Protein AF-A0A453P9S0-F1 (afdb_monomer_lite)

Foldseek 3Di:
DPQWPADPVGQPQHTDPRRNPCVVVVVCVVVVVVCCCVVVQWDKDFPDAFDFDPPPHTDRPVDGDIDIDGHD

Radius of gyration: 16.57 Å; chains: 1; bounding box: 37×26×38 Å

Sequence (72 aa):
MEITGGTKHFMAFGGGLRFCVGTDLSKVLMATFIHCLKFRHFRWKTVKGGNIMRTPGLSFPDGFHIQLFPKN

Organism: Aegilops tauschii subsp. strangulata (NCBI:txid200361)

Structure (mmCIF, N/CA/C/O backbone):
data_AF-A0A453P9S0-F1
#
_entry.id   AF-A0A453P9S0-F1
#
loop_
_atom_site.group_PDB
_atom_site.id
_atom_site.type_symbol
_atom_site.label_atom_id
_atom_site.label_alt_id
_atom_site.label_comp_id
_atom_site.label_asym_id
_atom_site.label_entity_id
_atom_site.label_seq_id
_atom_site.pdbx_PDB_ins_code
_atom_site.Cartn_x
_atom_site.Cartn_y
_atom_site.Cartn_z
_atom_site.occupancy
_atom_site.B_iso_or_equiv
_atom_site.auth_seq_id
_atom_site.auth_comp_id
_atom_site.auth_asym_id
_atom_site.auth_atom_id
_atom_site.pdbx_PDB_model_num
ATOM 1 N N . MET A 1 1 ? 23.501 7.996 -4.473 1.00 42.62 1 MET A N 1
ATOM 2 C CA . MET A 1 1 ? 22.119 7.868 -4.975 1.00 42.62 1 MET A CA 1
ATOM 3 C C . MET A 1 1 ? 21.966 6.431 -5.421 1.00 42.62 1 MET A C 1
ATOM 5 O O . MET A 1 1 ? 22.671 6.043 -6.343 1.00 42.62 1 MET A O 1
ATOM 9 N N . GLU A 1 2 ? 21.198 5.605 -4.705 1.00 50.56 2 GLU A N 1
ATOM 10 C CA . GLU A 1 2 ? 20.946 4.239 -5.176 1.00 50.56 2 GLU A CA 1
ATOM 11 C C . GLU A 1 2 ? 20.249 4.346 -6.534 1.00 50.56 2 GLU A C 1
ATOM 13 O O . GLU A 1 2 ? 19.146 4.872 -6.642 1.00 50.56 2 GLU A O 1
ATOM 18 N N . ILE A 1 3 ? 20.947 3.927 -7.590 1.00 54.91 3 ILE A N 1
ATOM 19 C CA . ILE A 1 3 ? 20.508 4.050 -8.992 1.00 54.91 3 ILE A CA 1
ATOM 20 C C . ILE A 1 3 ? 19.321 3.098 -9.266 1.00 54.91 3 ILE A C 1
ATOM 22 O O . ILE A 1 3 ? 18.663 3.145 -10.302 1.00 54.91 3 ILE A O 1
ATOM 26 N N . THR A 1 4 ? 19.003 2.239 -8.301 1.00 54.88 4 THR A N 1
ATOM 27 C CA . THR A 1 4 ? 17.936 1.251 -8.336 1.00 54.88 4 THR A CA 1
ATOM 28 C C . THR A 1 4 ? 17.045 1.487 -7.123 1.00 54.88 4 THR A C 1
ATOM 30 O O . THR A 1 4 ? 17.473 1.226 -6.008 1.00 54.88 4 THR A O 1
ATOM 33 N N . GLY A 1 5 ? 15.815 1.974 -7.303 1.00 61.09 5 GLY A N 1
ATOM 34 C CA . GLY A 1 5 ? 14.883 2.309 -6.209 1.00 61.09 5 GLY A CA 1
ATOM 35 C C . GLY A 1 5 ? 14.435 1.156 -5.283 1.00 61.09 5 GLY A C 1
ATOM 36 O O . GLY A 1 5 ? 13.442 1.305 -4.574 1.00 61.09 5 GLY A O 1
ATOM 37 N N . GLY A 1 6 ? 15.125 0.011 -5.268 1.00 61.62 6 GLY A N 1
ATOM 38 C CA . GLY A 1 6 ? 14.839 -1.147 -4.420 1.00 61.62 6 GLY A CA 1
ATOM 39 C C . GLY A 1 6 ? 16.118 -1.826 -3.920 1.00 61.62 6 GLY A C 1
ATOM 40 O O . GLY A 1 6 ? 17.158 -1.773 -4.577 1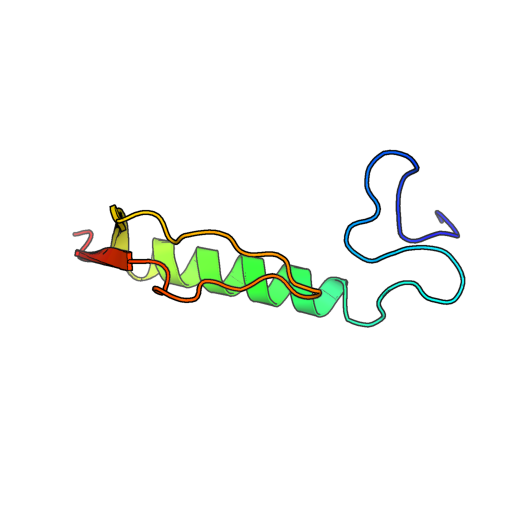.00 61.62 6 GLY A O 1
ATOM 41 N N . THR A 1 7 ? 16.029 -2.491 -2.765 1.00 72.19 7 THR A N 1
ATOM 42 C CA . THR A 1 7 ? 17.133 -3.285 -2.203 1.00 72.19 7 THR A CA 1
ATOM 43 C C . THR A 1 7 ? 17.019 -4.737 -2.668 1.00 72.19 7 THR A C 1
ATOM 45 O O . THR A 1 7 ? 15.927 -5.212 -2.983 1.00 72.19 7 THR A O 1
ATOM 48 N N . LYS A 1 8 ? 18.124 -5.500 -2.655 1.00 76.62 8 LYS A N 1
ATOM 49 C CA . LYS A 1 8 ? 18.108 -6.933 -3.032 1.00 76.62 8 LYS A CA 1
ATOM 50 C C . LYS A 1 8 ? 17.141 -7.777 -2.188 1.00 76.62 8 LYS A C 1
ATOM 52 O O . LYS A 1 8 ? 16.709 -8.835 -2.630 1.00 76.62 8 LYS A O 1
ATOM 57 N N . HIS A 1 9 ? 16.802 -7.303 -0.990 1.00 82.12 9 HIS A N 1
ATOM 58 C CA . HIS A 1 9 ? 15.923 -7.992 -0.048 1.00 82.12 9 HIS A CA 1
ATOM 59 C C . HIS A 1 9 ? 14.482 -7.464 -0.063 1.00 82.12 9 HIS A C 1
ATOM 61 O O . HIS A 1 9 ? 13.599 -8.104 0.504 1.00 82.12 9 HIS A O 1
ATOM 67 N N . PHE A 1 10 ? 14.215 -6.323 -0.710 1.00 84.19 10 PHE A N 1
ATOM 68 C CA . PHE A 1 10 ? 12.886 -5.723 -0.754 1.00 84.19 10 PHE A CA 1
ATOM 69 C C . PHE A 1 10 ? 12.629 -5.002 -2.085 1.00 84.19 10 PHE A C 1
ATOM 71 O O . PHE A 1 10 ? 13.123 -3.902 -2.329 1.00 84.19 10 PHE A O 1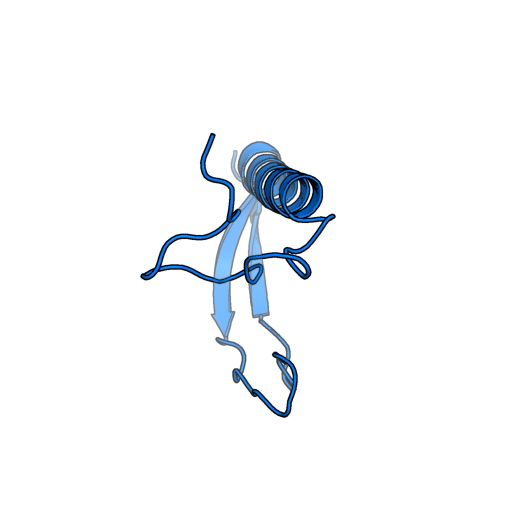
ATOM 78 N N . MET A 1 11 ? 11.796 -5.624 -2.927 1.00 88.31 11 MET A N 1
ATOM 79 C CA . MET A 1 11 ? 11.470 -5.169 -4.288 1.00 88.31 11 MET A CA 1
ATOM 80 C C . MET A 1 11 ? 9.957 -4.994 -4.499 1.00 88.31 11 MET A C 1
ATOM 82 O O . MET A 1 11 ? 9.425 -5.325 -5.556 1.00 88.31 11 MET A O 1
ATOM 86 N N . ALA A 1 12 ? 9.235 -4.477 -3.498 1.00 87.94 12 ALA A N 1
ATOM 87 C CA . ALA A 1 12 ? 7.773 -4.323 -3.561 1.00 87.94 12 ALA A CA 1
ATOM 88 C C . ALA A 1 12 ? 7.283 -3.430 -4.720 1.00 87.94 12 ALA A C 1
ATOM 90 O O . ALA A 1 12 ? 6.167 -3.605 -5.200 1.00 87.94 12 ALA A O 1
ATOM 91 N N . PHE A 1 13 ? 8.127 -2.505 -5.183 1.00 90.56 13 PHE A N 1
ATOM 92 C CA . PHE A 1 13 ? 7.854 -1.580 -6.288 1.00 90.56 13 PHE A CA 1
ATOM 93 C C . PHE A 1 13 ? 8.730 -1.850 -7.527 1.00 90.56 13 PHE A C 1
ATOM 95 O O . PHE A 1 13 ? 8.821 -1.013 -8.427 1.00 90.56 13 PHE A O 1
ATOM 102 N N . GLY A 1 14 ? 9.387 -3.014 -7.576 1.00 89.06 14 GLY A N 1
ATOM 103 C CA . GLY A 1 14 ? 10.346 -3.373 -8.620 1.00 89.06 14 GLY A CA 1
ATOM 104 C C . GLY A 1 14 ? 11.717 -2.711 -8.441 1.00 89.06 14 GLY A C 1
ATOM 105 O O . GLY A 1 14 ? 12.118 -2.367 -7.329 1.00 89.06 14 GLY A O 1
ATOM 106 N N . GLY A 1 15 ? 12.446 -2.548 -9.546 1.00 88.19 15 GLY A N 1
ATOM 107 C CA . GLY A 1 15 ? 13.792 -1.971 -9.576 1.00 88.19 15 GLY A CA 1
ATOM 108 C C . GLY A 1 15 ? 14.276 -1.683 -11.001 1.00 88.19 15 GLY A C 1
ATOM 109 O O . GLY A 1 15 ? 13.669 -2.119 -11.981 1.00 88.19 15 GLY A O 1
ATOM 110 N N . GLY A 1 16 ? 15.374 -0.931 -11.119 1.00 86.31 16 GLY A N 1
ATOM 111 C CA . GLY A 1 16 ? 15.961 -0.543 -12.408 1.00 86.31 16 GLY A CA 1
ATOM 112 C C . GLY A 1 16 ? 15.051 0.368 -13.242 1.00 86.31 16 GLY A C 1
ATOM 113 O O . GLY A 1 16 ? 14.309 1.183 -12.701 1.00 86.31 16 GLY A O 1
ATOM 114 N N . LEU A 1 17 ? 15.084 0.207 -14.570 1.00 88.00 17 LEU A N 1
ATOM 115 C CA . LEU A 1 17 ? 14.351 1.056 -15.528 1.00 88.00 17 LEU A CA 1
ATOM 116 C C . LEU A 1 17 ? 12.821 0.980 -15.407 1.00 88.00 17 LEU A C 1
ATOM 118 O O . LEU A 1 17 ? 12.125 1.858 -15.905 1.00 88.00 17 LEU A O 1
ATOM 122 N N . ARG A 1 18 ? 12.290 -0.074 -14.774 1.00 88.50 18 ARG A N 1
ATOM 123 C CA . ARG A 1 18 ? 10.847 -0.269 -14.549 1.00 88.50 18 ARG A CA 1
ATOM 124 C C . ARG A 1 18 ? 10.456 -0.116 -13.082 1.00 88.50 18 ARG A C 1
ATOM 126 O O . ARG A 1 18 ? 9.466 -0.697 -12.642 1.00 88.50 18 ARG A O 1
ATOM 133 N N . PHE A 1 19 ? 11.237 0.637 -12.313 1.00 88.94 19 PHE A N 1
ATOM 134 C CA . PHE A 1 19 ? 10.841 1.008 -10.964 1.00 88.94 19 PHE A CA 1
ATOM 135 C C . PHE A 1 19 ? 9.519 1.785 -10.987 1.00 88.94 19 PHE A C 1
ATOM 137 O O . PHE A 1 19 ? 9.311 2.641 -11.849 1.00 88.94 19 PHE A O 1
ATOM 144 N N . CYS A 1 20 ? 8.612 1.480 -10.057 1.00 91.12 20 CYS A N 1
ATOM 145 C CA . CYS A 1 20 ? 7.303 2.120 -10.030 1.00 91.12 20 CYS A CA 1
ATOM 146 C C . CYS A 1 20 ? 7.445 3.634 -9.818 1.00 91.12 20 CYS A C 1
ATOM 148 O O . CYS A 1 20 ? 7.810 4.095 -8.735 1.00 91.12 20 CYS A O 1
ATOM 150 N N . VAL A 1 21 ? 7.082 4.410 -10.841 1.00 93.94 21 VAL A N 1
ATOM 151 C CA . VAL A 1 21 ? 7.082 5.883 -10.803 1.00 93.94 21 VAL A CA 1
ATOM 152 C C . VAL A 1 21 ? 6.129 6.409 -9.719 1.00 93.94 21 VAL A C 1
ATOM 154 O O . VAL A 1 21 ? 6.367 7.451 -9.122 1.00 93.94 21 VAL A O 1
ATOM 157 N N . GLY A 1 22 ? 5.080 5.646 -9.396 1.00 94.19 22 GLY A N 1
ATOM 158 C CA . GLY A 1 22 ? 4.109 5.969 -8.349 1.00 94.19 22 GLY A CA 1
ATOM 159 C C . GLY A 1 22 ? 4.523 5.573 -6.928 1.00 94.19 22 GLY A C 1
ATOM 160 O O . GLY A 1 22 ? 3.666 5.577 -6.044 1.00 94.19 22 GLY A O 1
ATOM 161 N N . THR A 1 23 ? 5.781 5.193 -6.678 1.00 93.00 23 THR A N 1
ATOM 162 C CA . THR A 1 23 ? 6.211 4.692 -5.359 1.00 93.00 23 THR A CA 1
ATOM 163 C C . THR A 1 23 ? 5.988 5.711 -4.244 1.00 93.00 23 THR A C 1
ATOM 165 O O . THR A 1 23 ? 5.411 5.371 -3.209 1.00 93.00 23 THR A O 1
ATOM 168 N N . ASP A 1 24 ? 6.408 6.959 -4.439 1.00 93.12 24 ASP A N 1
ATOM 169 C CA . ASP A 1 24 ? 6.314 7.973 -3.384 1.00 93.12 24 ASP A CA 1
ATOM 170 C C . ASP A 1 24 ? 4.865 8.389 -3.131 1.00 93.12 24 ASP A C 1
ATOM 172 O O . ASP A 1 24 ? 4.437 8.467 -1.978 1.00 93.12 24 ASP A O 1
ATOM 176 N N . LEU A 1 25 ? 4.068 8.512 -4.198 1.00 95.81 25 LEU A N 1
ATOM 177 C CA . LEU A 1 25 ? 2.627 8.721 -4.083 1.00 95.81 25 LEU A CA 1
ATOM 178 C C . LEU A 1 25 ? 1.956 7.578 -3.310 1.00 95.81 25 LEU A C 1
ATOM 180 O O . LEU A 1 25 ? 1.175 7.830 -2.398 1.00 95.81 25 LEU A O 1
ATOM 184 N N . SER A 1 26 ? 2.290 6.324 -3.629 1.00 94.94 26 SER A N 1
ATOM 185 C CA . SER A 1 26 ? 1.720 5.149 -2.959 1.00 94.94 26 SER A CA 1
ATOM 186 C C . SER A 1 26 ? 2.054 5.137 -1.467 1.00 94.94 26 SER A C 1
ATOM 188 O O . SER A 1 26 ? 1.178 4.886 -0.639 1.00 94.94 26 SER A O 1
ATOM 190 N N . LYS A 1 27 ? 3.306 5.451 -1.101 1.00 93.75 27 LYS A N 1
ATOM 191 C CA . LYS A 1 27 ? 3.736 5.557 0.303 1.00 93.75 27 LYS A CA 1
ATOM 192 C C . LYS A 1 27 ? 2.952 6.634 1.052 1.00 93.75 27 LYS A C 1
ATOM 194 O O . LYS A 1 27 ? 2.436 6.355 2.133 1.00 93.75 27 LYS A O 1
ATOM 199 N N . VAL A 1 28 ? 2.828 7.833 0.479 1.00 96.38 28 VAL A N 1
ATOM 200 C CA . VAL A 1 28 ? 2.092 8.946 1.102 1.00 96.38 28 VAL A CA 1
ATOM 201 C C . VAL A 1 28 ? 0.600 8.640 1.197 1.00 96.38 28 VAL A C 1
ATOM 203 O O . VAL A 1 28 ? -0.002 8.918 2.233 1.00 96.38 28 VAL A O 1
ATOM 206 N N . LEU A 1 29 ? 0.008 8.017 0.175 1.00 96.75 29 LEU A N 1
ATOM 207 C CA . LEU A 1 29 ? -1.400 7.624 0.181 1.00 96.75 29 LEU A CA 1
ATOM 208 C C . LEU A 1 29 ? -1.685 6.615 1.299 1.00 96.75 29 LEU A C 1
ATOM 210 O O . LEU A 1 29 ? -2.606 6.817 2.089 1.00 96.75 29 LEU A O 1
ATOM 214 N N . MET A 1 30 ? -0.862 5.568 1.419 1.00 95.00 30 MET A N 1
ATOM 215 C CA . MET A 1 30 ? -0.988 4.576 2.492 1.00 95.00 30 MET A CA 1
ATOM 216 C C . MET A 1 30 ? -0.771 5.199 3.878 1.00 95.00 30 MET A C 1
ATOM 218 O O . MET A 1 30 ? -1.562 4.958 4.791 1.00 95.00 30 MET A O 1
ATOM 222 N N . ALA A 1 31 ? 0.268 6.024 4.040 1.00 94.69 31 ALA A N 1
ATOM 223 C CA . ALA A 1 31 ? 0.571 6.684 5.308 1.00 94.69 31 ALA A CA 1
ATOM 224 C C . ALA A 1 31 ? -0.553 7.637 5.736 1.00 94.69 31 ALA A C 1
ATOM 226 O O . ALA A 1 31 ? -0.994 7.586 6.883 1.00 94.69 31 ALA A O 1
ATOM 227 N N . THR A 1 32 ? -1.060 8.449 4.807 1.00 94.19 32 THR A N 1
ATOM 228 C CA . THR A 1 32 ? -2.174 9.375 5.046 1.00 94.19 32 THR A CA 1
ATOM 229 C C . THR A 1 32 ? -3.451 8.622 5.391 1.00 94.19 32 THR A C 1
ATOM 231 O O . THR A 1 32 ? -4.104 8.958 6.374 1.00 94.19 32 THR A O 1
ATOM 234 N N . PHE A 1 33 ? -3.784 7.559 4.653 1.00 91.50 33 PHE A N 1
ATOM 235 C CA . PHE A 1 33 ? -4.956 6.736 4.949 1.00 91.50 33 PHE A CA 1
ATOM 236 C C . PHE A 1 33 ? -4.904 6.170 6.374 1.00 91.50 33 PHE A C 1
ATOM 238 O O . PHE A 1 33 ? -5.856 6.324 7.138 1.00 91.50 33 PHE A O 1
ATOM 245 N N . ILE A 1 34 ? -3.770 5.578 6.768 1.00 89.62 34 ILE A N 1
ATOM 246 C CA . ILE A 1 34 ? -3.582 5.023 8.116 1.00 89.62 34 ILE A CA 1
ATOM 247 C C . ILE A 1 34 ? -3.592 6.130 9.176 1.00 89.62 34 ILE A C 1
ATOM 249 O O . ILE A 1 34 ? -4.179 5.948 10.247 1.00 89.62 34 ILE A O 1
ATOM 253 N N . HIS A 1 35 ? -2.953 7.268 8.897 1.00 89.69 35 HIS A N 1
ATOM 254 C CA . HIS A 1 35 ? -2.93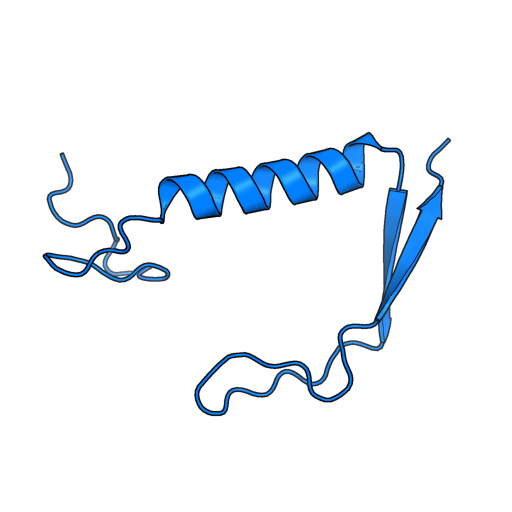1 8.417 9.795 1.00 89.69 35 HIS A CA 1
ATOM 255 C C . HIS A 1 35 ? -4.349 8.924 10.051 1.00 89.69 35 HIS A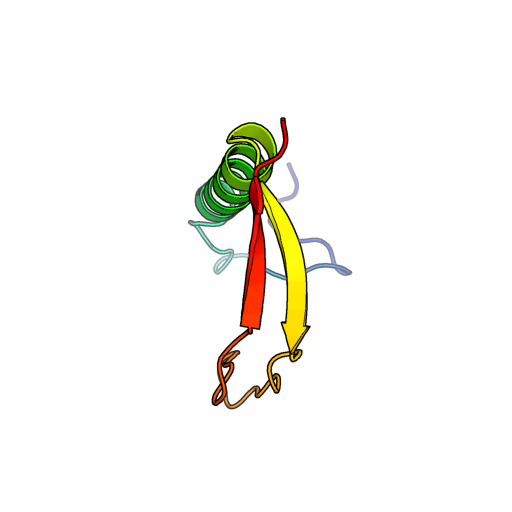 C 1
ATOM 257 O O . HIS A 1 35 ? -4.764 8.982 11.203 1.00 89.69 35 HIS A O 1
ATOM 263 N N . CYS A 1 36 ? -5.129 9.189 9.004 1.00 88.25 36 CYS A N 1
ATOM 264 C CA . CYS A 1 36 ? -6.517 9.617 9.128 1.00 88.25 36 CYS A CA 1
ATOM 265 C C . CYS A 1 36 ? -7.381 8.563 9.825 1.00 88.25 36 CYS A C 1
ATOM 267 O O . CYS A 1 36 ? -8.179 8.918 10.687 1.00 88.25 36 CYS A O 1
ATOM 269 N N . LEU A 1 37 ? -7.200 7.276 9.517 1.00 85.31 37 LEU A N 1
ATOM 270 C CA . LEU A 1 37 ? -7.955 6.196 10.154 1.00 85.31 37 LEU A CA 1
ATOM 271 C C . LEU A 1 37 ? -7.710 6.146 11.673 1.00 85.31 37 LEU A C 1
ATOM 273 O O . LEU A 1 37 ? -8.652 5.974 12.442 1.00 85.31 37 LEU A O 1
ATOM 277 N N . LYS A 1 38 ? -6.465 6.355 12.120 1.00 78.19 38 LYS A N 1
ATOM 278 C CA . LYS A 1 38 ? -6.117 6.407 13.552 1.00 78.19 38 LYS A CA 1
ATOM 279 C C . LYS A 1 38 ? -6.459 7.739 14.225 1.00 78.19 38 LYS A C 1
ATOM 281 O O . LYS A 1 38 ? -6.820 7.738 15.404 1.00 78.19 38 LYS A O 1
ATOM 286 N N . PHE A 1 39 ? -6.276 8.855 13.521 1.00 70.62 39 PHE A N 1
ATOM 287 C CA . PHE A 1 39 ? -6.409 10.211 14.060 1.00 70.62 39 PHE A CA 1
ATOM 288 C C . PHE A 1 39 ? -7.864 10.659 14.124 1.00 70.62 39 PHE A C 1
ATOM 290 O O . PHE A 1 39 ? -8.262 11.307 15.082 1.00 70.62 39 PHE A O 1
ATOM 297 N N . ARG A 1 40 ? -8.704 10.219 13.182 1.00 63.31 40 ARG A N 1
ATOM 298 C CA . ARG A 1 40 ? -10.154 10.460 13.191 1.00 63.31 40 ARG A CA 1
ATOM 299 C C . ARG A 1 40 ? -10.886 9.606 14.227 1.00 63.31 40 ARG A C 1
ATOM 301 O O . ARG A 1 40 ? -12.069 9.341 14.084 1.00 63.31 40 ARG A O 1
ATOM 308 N N . HIS A 1 41 ? -10.174 9.187 15.267 1.00 62.16 41 HIS A N 1
ATOM 309 C CA . HIS A 1 41 ? -10.748 8.515 16.405 1.00 62.16 41 HIS A CA 1
ATOM 310 C C . HIS A 1 41 ? -11.439 7.191 16.053 1.00 62.16 41 HIS A C 1
ATOM 312 O O . HIS A 1 41 ? -12.502 6.900 16.572 1.00 62.16 41 HIS A O 1
ATOM 318 N N . PHE A 1 42 ? -10.853 6.352 15.198 1.00 69.75 42 PHE A N 1
ATOM 319 C CA . PHE A 1 42 ? -11.381 5.004 14.994 1.00 69.75 42 PHE A CA 1
ATOM 320 C C . PHE A 1 42 ? -10.366 3.947 15.433 1.00 69.75 42 PHE A C 1
ATOM 322 O O . PHE A 1 42 ? -9.265 3.839 14.892 1.00 69.75 42 PHE A O 1
ATOM 329 N N . ARG A 1 43 ? -10.719 3.146 16.444 1.00 77.50 43 ARG A N 1
ATOM 330 C CA . ARG A 1 43 ? -10.050 1.860 16.691 1.00 77.50 43 ARG A CA 1
ATOM 331 C C . ARG A 1 43 ? -10.666 0.854 15.731 1.00 77.50 43 ARG A C 1
ATOM 333 O O . ARG A 1 43 ? -11.883 0.765 15.663 1.00 77.50 43 ARG A O 1
ATOM 340 N N . TRP A 1 44 ? -9.860 0.082 15.013 1.00 83.88 44 TRP A N 1
ATOM 341 C CA . TRP A 1 44 ? -10.379 -1.021 14.206 1.00 83.88 44 TRP A CA 1
ATOM 342 C C . TRP A 1 44 ? -10.029 -2.369 14.830 1.00 83.88 44 TRP A C 1
ATOM 344 O O . TRP A 1 44 ? -8.966 -2.532 15.433 1.00 83.88 44 TRP A O 1
ATOM 354 N N . LYS A 1 45 ? -10.919 -3.347 14.664 1.00 85.88 45 LYS A N 1
ATOM 355 C CA . LYS A 1 45 ? -10.667 -4.759 14.966 1.00 85.88 45 LYS A CA 1
ATOM 356 C C . LYS A 1 45 ? -10.985 -5.583 13.727 1.00 85.88 45 LYS A C 1
ATOM 358 O O . LYS A 1 45 ? -12.002 -5.364 13.073 1.00 85.88 45 LYS A O 1
ATOM 363 N N . THR A 1 46 ? -10.120 -6.534 13.408 1.00 86.06 46 THR A N 1
ATOM 364 C CA . THR A 1 46 ? -10.383 -7.530 12.367 1.00 86.06 46 THR A CA 1
ATOM 365 C C . THR A 1 46 ? -11.424 -8.515 12.891 1.00 86.06 46 THR A C 1
ATOM 367 O O . THR A 1 46 ? -11.178 -9.180 13.898 1.00 86.06 46 THR A O 1
ATOM 370 N N . VAL A 1 47 ? -12.592 -8.576 12.248 1.00 83.81 47 VAL A N 1
ATOM 371 C CA . VAL A 1 47 ? -13.703 -9.453 12.664 1.00 83.81 47 VAL A CA 1
ATOM 372 C C . VAL A 1 47 ? -13.569 -10.815 12.003 1.00 83.81 47 VAL A C 1
ATOM 374 O O . VAL A 1 47 ? -13.586 -11.844 12.670 1.00 83.81 47 VAL A O 1
ATOM 377 N N . LYS A 1 48 ? -13.398 -10.803 10.682 1.00 78.50 48 LYS A N 1
ATOM 378 C CA . LYS A 1 48 ? -13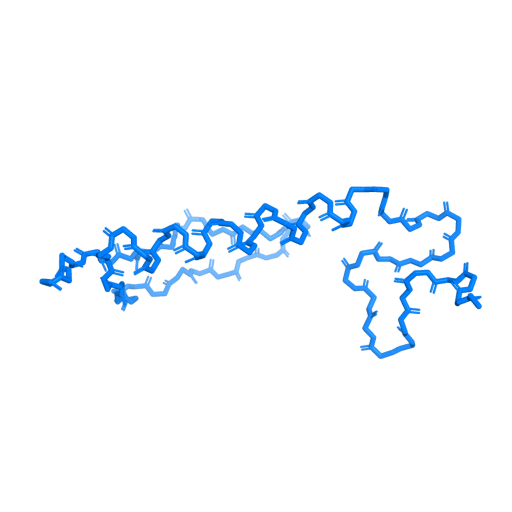.193 -11.989 9.862 1.00 78.50 48 LYS A CA 1
ATOM 379 C C . LYS A 1 48 ? -12.051 -11.672 8.912 1.00 78.50 48 LYS A C 1
ATOM 381 O O . LYS A 1 48 ? -12.138 -10.722 8.131 1.00 78.50 48 LYS A O 1
ATOM 386 N N . GLY A 1 49 ? -10.962 -12.429 9.030 1.00 71.56 49 GLY A N 1
ATOM 387 C CA . GLY A 1 49 ? -9.877 -12.358 8.058 1.00 71.56 49 GLY A CA 1
ATOM 388 C C . GLY A 1 49 ? -10.436 -12.600 6.658 1.00 71.56 49 GLY A C 1
ATOM 389 O O . GLY A 1 49 ? -11.337 -13.419 6.483 1.00 71.56 49 GLY A O 1
ATOM 390 N N . GLY A 1 50 ? -9.945 -11.850 5.677 1.00 79.81 50 GLY A N 1
ATOM 391 C CA . GLY A 1 50 ? -10.276 -12.117 4.283 1.00 79.81 50 GLY A CA 1
ATOM 392 C C . GLY A 1 50 ? -9.478 -13.315 3.783 1.00 79.81 50 GLY A C 1
ATOM 393 O O . GLY A 1 50 ? -8.305 -13.457 4.133 1.00 79.81 50 GLY A O 1
ATOM 394 N N . ASN A 1 51 ? -10.099 -14.168 2.969 1.00 82.81 51 ASN A N 1
ATOM 395 C CA . ASN A 1 51 ? -9.358 -15.185 2.235 1.00 82.81 51 ASN A CA 1
ATOM 396 C C . ASN A 1 51 ? -8.439 -14.465 1.239 1.00 82.81 51 ASN A C 1
ATOM 398 O O . ASN A 1 51 ? -8.924 -13.752 0.365 1.00 82.81 51 ASN A O 1
ATOM 402 N N . ILE A 1 52 ? -7.123 -14.566 1.419 1.00 86.88 52 ILE A N 1
ATOM 403 C CA . ILE A 1 52 ? -6.161 -13.902 0.539 1.00 86.88 52 ILE A CA 1
ATOM 404 C C . ILE A 1 52 ? -5.941 -14.805 -0.666 1.00 86.88 52 ILE A C 1
ATOM 406 O O . ILE A 1 52 ? -5.259 -15.824 -0.567 1.00 86.88 52 ILE A O 1
ATOM 410 N N . MET A 1 53 ? -6.473 -14.404 -1.816 1.00 88.81 53 MET A N 1
ATOM 411 C CA . MET A 1 53 ? -6.264 -15.113 -3.072 1.00 88.81 53 MET A CA 1
ATOM 412 C C . MET A 1 53 ? -5.320 -14.314 -3.973 1.00 88.81 53 MET A C 1
ATOM 414 O O . MET A 1 53 ? -5.439 -13.093 -4.096 1.00 88.81 53 MET A O 1
ATOM 418 N N . ARG A 1 54 ? -4.362 -14.998 -4.607 1.00 83.31 54 ARG A N 1
ATOM 419 C CA . ARG A 1 54 ? -3.392 -14.391 -5.529 1.00 83.31 54 ARG A CA 1
ATOM 420 C C . ARG A 1 54 ? -3.478 -15.071 -6.888 1.00 83.31 54 ARG A C 1
ATOM 422 O O . ARG A 1 54 ? -2.799 -16.068 -7.111 1.00 83.31 54 ARG A O 1
ATOM 429 N N . THR A 1 55 ? -4.302 -14.528 -7.782 1.00 82.50 55 THR A N 1
ATOM 430 C CA . THR A 1 55 ? -4.529 -15.144 -9.099 1.00 82.50 55 THR A CA 1
ATOM 431 C C . THR A 1 55 ? -4.918 -14.102 -10.158 1.00 82.50 55 THR A C 1
ATOM 433 O O . THR A 1 55 ? -6.097 -13.796 -10.302 1.00 82.50 55 THR A O 1
ATOM 436 N N . PRO A 1 56 ? -3.973 -13.521 -10.927 1.00 86.12 56 PRO A N 1
ATOM 437 C CA . PRO A 1 56 ? -2.555 -13.282 -10.613 1.00 86.12 56 PRO A CA 1
ATOM 438 C C . PRO A 1 56 ? -2.350 -12.092 -9.648 1.00 86.12 56 PRO A C 1
ATOM 440 O O . PRO A 1 56 ? -1.273 -11.929 -9.075 1.00 86.12 56 PRO A O 1
ATOM 443 N N . GLY A 1 57 ? -3.379 -11.258 -9.462 1.00 85.00 57 GLY A N 1
ATOM 444 C CA . GLY A 1 57 ? -3.391 -10.131 -8.528 1.00 85.00 57 GLY A CA 1
ATOM 445 C C . GLY A 1 57 ? -3.829 -10.535 -7.120 1.00 85.00 57 GLY A C 1
ATOM 446 O O . GLY A 1 57 ? -4.448 -11.580 -6.928 1.00 85.00 57 GLY A O 1
ATOM 447 N N . LEU A 1 58 ? -3.506 -9.698 -6.131 1.00 89.31 58 LEU A N 1
ATOM 448 C CA . LEU A 1 58 ? -4.005 -9.846 -4.764 1.00 89.31 58 LEU A CA 1
ATOM 449 C C . LEU A 1 58 ? -5.499 -9.508 -4.731 1.00 89.31 58 LEU A C 1
ATOM 451 O O . LEU A 1 58 ? -5.897 -8.422 -5.146 1.00 89.31 58 LEU A O 1
ATOM 455 N N . SER A 1 59 ? -6.309 -10.417 -4.210 1.00 89.69 59 SER A N 1
ATOM 456 C CA . SER A 1 59 ? -7.750 -10.239 -4.079 1.00 89.69 59 SER A CA 1
ATOM 457 C C . SER A 1 59 ? -8.253 -10.832 -2.768 1.00 89.69 59 SER A C 1
ATOM 459 O O . SER A 1 59 ? -7.639 -11.727 -2.186 1.00 89.69 59 SER A O 1
ATOM 461 N N . PHE A 1 60 ? -9.388 -10.307 -2.321 1.00 90.62 60 PHE A N 1
ATOM 462 C CA . PHE A 1 60 ? -10.136 -10.808 -1.178 1.00 90.62 60 PHE A CA 1
ATOM 463 C C . PHE A 1 60 ? -11.544 -11.153 -1.681 1.00 90.62 60 PHE A C 1
ATOM 465 O O . PHE A 1 60 ? -12.407 -10.277 -1.634 1.00 90.62 60 PHE A O 1
ATOM 472 N N . PRO A 1 61 ? -11.782 -12.359 -2.236 1.00 86.81 61 PRO A N 1
ATOM 473 C CA .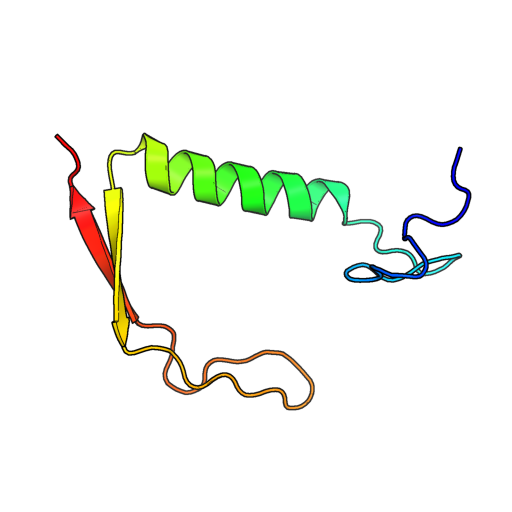 PRO A 1 61 ? -13.072 -12.733 -2.827 1.00 86.81 61 PRO A CA 1
ATOM 474 C C . PRO A 1 61 ? -14.243 -12.562 -1.853 1.00 86.81 61 PRO A C 1
ATOM 476 O O . PRO A 1 61 ? -15.286 -12.044 -2.234 1.00 86.81 61 PRO A O 1
ATOM 479 N N . ASP A 1 62 ? -14.032 -12.893 -0.579 1.00 87.06 62 ASP A N 1
ATOM 480 C CA . ASP A 1 62 ? -15.024 -12.713 0.487 1.00 87.06 62 ASP A CA 1
ATOM 481 C C . ASP A 1 62 ? -14.896 -11.355 1.202 1.00 87.06 62 ASP A C 1
ATOM 483 O O . ASP A 1 62 ? -15.487 -11.148 2.257 1.00 87.06 62 ASP A O 1
ATOM 487 N N . GLY A 1 63 ? -14.080 -10.436 0.681 1.00 87.25 63 GLY A N 1
ATOM 488 C CA . GLY A 1 63 ? -13.750 -9.166 1.323 1.00 87.25 63 GLY A CA 1
ATOM 489 C C . GLY A 1 63 ? -12.870 -9.299 2.574 1.00 87.25 63 GLY A C 1
ATOM 490 O O . GLY A 1 63 ? -12.539 -10.388 3.043 1.00 87.25 63 GLY A O 1
ATOM 491 N N . PHE A 1 64 ? -12.468 -8.153 3.128 1.00 89.81 64 PHE A N 1
ATOM 492 C CA . PHE A 1 64 ? -11.728 -8.067 4.389 1.00 89.81 64 PHE A CA 1
ATOM 493 C C . PHE A 1 64 ? -12.578 -7.328 5.425 1.00 89.81 64 PHE A C 1
ATOM 495 O O . PHE A 1 64 ? -12.791 -6.121 5.321 1.00 89.81 64 PHE A O 1
ATOM 502 N N . HIS A 1 65 ? -13.094 -8.058 6.415 1.00 89.38 65 HIS A N 1
ATOM 503 C CA . HIS A 1 65 ? -14.094 -7.525 7.335 1.00 89.38 65 HIS A CA 1
ATOM 504 C C . HIS A 1 65 ? -13.442 -6.897 8.568 1.00 89.38 65 HIS A C 1
ATOM 506 O O . HIS A 1 65 ? -12.865 -7.584 9.421 1.00 89.38 65 HIS A O 1
ATOM 512 N N . ILE A 1 66 ? -13.600 -5.581 8.693 1.00 88.75 66 ILE A N 1
ATOM 513 C CA . ILE A 1 66 ? -13.160 -4.801 9.850 1.00 88.75 66 ILE A CA 1
ATOM 514 C C . ILE A 1 66 ? -14.354 -4.154 10.545 1.00 88.75 66 ILE A C 1
ATOM 516 O O . ILE A 1 66 ? -15.310 -3.731 9.901 1.00 88.75 66 ILE A O 1
ATOM 520 N N . GLN A 1 67 ? -14.276 -4.050 11.866 1.00 88.06 67 GLN A N 1
ATOM 521 C CA . GLN A 1 67 ? -15.203 -3.266 12.671 1.00 88.06 67 GLN A CA 1
ATOM 522 C C . GLN A 1 67 ? -14.485 -2.019 13.168 1.00 88.06 67 GLN A C 1
ATOM 524 O O . GLN A 1 67 ? -13.380 -2.117 13.704 1.00 88.06 67 GLN A O 1
ATOM 529 N N . LEU A 1 68 ? -15.114 -0.862 12.978 1.00 87.06 68 LEU A N 1
ATOM 530 C CA . LEU A 1 68 ? -14.628 0.426 13.456 1.00 87.06 68 LEU A CA 1
ATOM 531 C C . LEU A 1 68 ? -15.349 0.786 14.756 1.00 87.06 68 LEU A C 1
ATOM 533 O O . LEU A 1 68 ? -16.565 0.656 14.857 1.00 87.06 68 LEU A O 1
ATOM 537 N N . PHE A 1 69 ? -14.589 1.261 15.733 1.00 84.88 69 PHE A N 1
ATOM 538 C CA . PHE A 1 69 ? -15.076 1.767 17.007 1.00 84.88 69 PHE A CA 1
ATOM 539 C C . PHE A 1 69 ? -14.661 3.225 17.141 1.00 84.88 69 PHE A C 1
ATOM 541 O O . PHE A 1 69 ? -13.487 3.511 16.900 1.00 84.88 69 PHE A O 1
ATOM 548 N N . PRO A 1 70 ? -15.551 4.130 17.567 1.00 80.50 70 PRO A N 1
ATOM 549 C CA . PRO A 1 70 ? -15.139 5.469 17.944 1.00 80.50 70 PRO A CA 1
ATOM 550 C C . PRO A 1 70 ? -14.125 5.390 19.096 1.00 80.50 70 PRO A C 1
ATOM 552 O O . PRO A 1 70 ? -14.215 4.559 20.000 1.00 80.50 70 PRO A O 1
ATOM 555 N N . LYS A 1 71 ? -13.113 6.237 19.033 1.00 68.25 71 LYS A N 1
ATOM 556 C CA . LYS A 1 71 ? -12.088 6.468 20.037 1.00 68.25 71 LYS A CA 1
ATOM 557 C C . LYS A 1 71 ? -12.515 7.773 20.702 1.00 68.25 71 LYS A C 1
ATOM 559 O O . LYS A 1 71 ? -12.630 8.774 20.011 1.00 68.25 71 LYS A O 1
ATOM 564 N N . ASN A 1 72 ? -12.814 7.768 21.994 1.00 61.31 72 ASN A N 1
ATOM 565 C CA . ASN A 1 72 ? -13.092 9.028 22.692 1.00 61.31 72 ASN A CA 1
ATOM 566 C C . ASN A 1 72 ? -11.956 10.042 22.510 1.00 61.31 72 ASN A C 1
ATOM 568 O O . ASN A 1 72 ? -10.791 9.603 22.324 1.00 61.31 72 ASN A O 1
#

Secondary structure (DSSP, 8-state):
--SSSSBTTB-TT--GGG--TTHHHHHHHHHHHHHHHHHTTEEEEEEE----EESSSEE-TT--EEEEEE--

InterPro domains:
  IPR001128 Cytochrome P450 [PF00067] (8-53)
  IPR017972 Cytochrome P450, conserved site [PS00086] (13-22)
  IPR036396 Cytochrome P450 superfamily [G3DSA:1.10.630.10] (2-72)
  IPR036396 Cytochrome P450 superfamily [SSF48264] (8-70)

pLDDT: mean 82.82, std 11.81, range [42.62, 96.75]